Protein AF-X0TVG4-F1 (afdb_monomer)

Mean predicted aligned error: 4.08 Å

Structure (mmCIF, N/CA/C/O backbone):
data_AF-X0TVG4-F1
#
_entry.id   AF-X0TVG4-F1
#
loop_
_atom_site.group_PDB
_atom_site.id
_atom_site.type_symbol
_atom_site.label_atom_id
_atom_site.label_alt_id
_atom_site.label_comp_id
_atom_site.label_asym_id
_atom_site.label_entity_id
_atom_site.label_seq_id
_atom_site.pdbx_PDB_ins_code
_atom_site.Cartn_x
_atom_site.Cartn_y
_atom_site.Cartn_z
_atom_site.occupancy
_atom_site.B_iso_or_equiv
_atom_site.auth_seq_id
_atom_site.auth_comp_id
_atom_site.auth_asym_id
_atom_site.auth_atom_id
_atom_site.pdbx_PDB_model_num
ATOM 1 N N . MET A 1 1 ? -7.338 -7.970 9.264 1.00 89.38 1 MET A N 1
ATOM 2 C CA . MET A 1 1 ? -6.330 -6.981 9.700 1.00 89.38 1 MET A CA 1
ATOM 3 C C . MET A 1 1 ? -5.579 -6.376 8.530 1.00 89.38 1 MET A C 1
ATOM 5 O O . MET A 1 1 ? -5.564 -5.153 8.455 1.00 89.38 1 MET A O 1
ATOM 9 N N . LYS A 1 2 ? -5.105 -7.180 7.564 1.00 89.62 2 LYS A N 1
ATOM 10 C CA . LYS A 1 2 ? -4.645 -6.688 6.252 1.00 89.62 2 LYS A CA 1
ATOM 11 C C . LYS A 1 2 ? -5.500 -5.558 5.654 1.00 89.62 2 LYS A C 1
ATOM 13 O O . LYS A 1 2 ? -4.972 -4.499 5.352 1.00 89.62 2 LYS A O 1
ATOM 18 N N . GLU A 1 3 ? -6.824 -5.722 5.584 1.00 93.75 3 GLU A N 1
ATOM 19 C CA . GLU A 1 3 ? -7.719 -4.695 5.012 1.00 93.75 3 GLU A CA 1
ATOM 20 C C . GLU A 1 3 ? -7.696 -3.343 5.752 1.00 93.75 3 GLU A C 1
ATOM 22 O O . GLU A 1 3 ? -7.879 -2.295 5.128 1.00 93.75 3 GLU A O 1
ATOM 27 N N . HIS A 1 4 ? -7.475 -3.345 7.072 1.00 95.56 4 HIS A N 1
ATOM 28 C CA . HIS A 1 4 ? -7.352 -2.115 7.862 1.00 95.56 4 HIS A CA 1
ATOM 29 C C . HIS A 1 4 ? -6.037 -1.404 7.548 1.00 95.56 4 HIS A C 1
ATOM 31 O O . HIS A 1 4 ? -6.035 -0.201 7.296 1.00 95.56 4 HIS A O 1
ATOM 37 N N . PHE A 1 5 ? -4.939 -2.159 7.472 1.00 95.81 5 PHE A N 1
ATOM 38 C CA . PHE A 1 5 ? -3.649 -1.637 7.030 1.00 95.81 5 PHE A CA 1
ATOM 39 C C . PHE A 1 5 ? -3.726 -1.058 5.611 1.00 95.81 5 PHE A C 1
ATOM 41 O O . PHE A 1 5 ? -3.355 0.093 5.399 1.00 95.81 5 PHE A O 1
ATOM 48 N N . GLU A 1 6 ? -4.290 -1.799 4.656 1.00 95.44 6 GLU A N 1
ATOM 49 C CA . GLU A 1 6 ? -4.488 -1.334 3.277 1.00 95.44 6 GLU A CA 1
ATOM 50 C C . GLU A 1 6 ? -5.289 -0.025 3.219 1.00 95.44 6 GLU A C 1
ATOM 52 O O . GLU A 1 6 ? -4.959 0.874 2.448 1.00 95.44 6 GLU A O 1
ATOM 57 N N . SER A 1 7 ? -6.321 0.108 4.058 1.00 94.94 7 SER A N 1
ATOM 58 C CA . SER A 1 7 ? -7.154 1.316 4.135 1.00 94.94 7 SER A CA 1
ATOM 59 C C . SER A 1 7 ? -6.388 2.521 4.692 1.00 94.94 7 SER A C 1
ATOM 61 O O . SER A 1 7 ? -6.554 3.638 4.193 1.00 94.94 7 SER A O 1
ATOM 63 N N . ILE A 1 8 ? -5.520 2.306 5.685 1.00 94.19 8 ILE A N 1
ATOM 64 C CA . ILE A 1 8 ? -4.630 3.344 6.225 1.00 94.19 8 ILE A CA 1
ATOM 65 C C . ILE A 1 8 ? -3.653 3.804 5.142 1.00 94.19 8 ILE A C 1
ATOM 67 O O . ILE A 1 8 ? -3.585 5.000 4.853 1.00 94.19 8 ILE A O 1
ATOM 71 N N . ILE A 1 9 ? -2.959 2.867 4.482 1.00 94.88 9 ILE A N 1
ATOM 72 C CA . ILE A 1 9 ? -2.023 3.193 3.397 1.00 94.88 9 ILE A CA 1
ATOM 73 C C . ILE A 1 9 ? -2.748 3.928 2.270 1.00 94.88 9 ILE A C 1
ATOM 75 O O . ILE A 1 9 ? -2.282 4.977 1.834 1.00 94.88 9 ILE A O 1
ATOM 79 N N . TYR A 1 10 ? -3.917 3.446 1.839 1.00 94.12 10 TYR A N 1
ATOM 80 C CA . TYR A 1 10 ? -4.712 4.122 0.817 1.00 94.12 10 TYR A CA 1
ATOM 81 C C . TYR A 1 10 ? -5.049 5.562 1.214 1.00 94.12 10 TYR A C 1
ATOM 83 O O . TYR A 1 10 ? -4.870 6.465 0.404 1.00 94.12 10 TYR A O 1
ATOM 91 N N . THR A 1 11 ? -5.477 5.801 2.455 1.00 92.00 11 THR A N 1
ATOM 92 C CA . THR A 1 11 ? -5.822 7.154 2.921 1.00 92.00 11 THR A CA 1
ATOM 93 C C . THR A 1 11 ? -4.631 8.109 2.828 1.00 92.00 11 THR A C 1
ATOM 95 O O . THR A 1 11 ? -4.804 9.262 2.439 1.00 92.00 11 THR A O 1
ATOM 98 N N . LEU A 1 12 ? -3.417 7.622 3.101 1.00 91.38 12 LEU A N 1
ATOM 99 C CA . LEU A 1 12 ? -2.187 8.406 2.985 1.00 91.38 12 LEU A CA 1
ATOM 100 C C . LEU A 1 12 ? -1.849 8.784 1.540 1.00 91.38 12 LEU A C 1
ATOM 102 O O . LEU A 1 12 ? -1.386 9.899 1.298 1.00 91.38 12 LEU A O 1
ATOM 106 N N . ILE A 1 13 ? -2.072 7.867 0.597 1.00 92.81 13 ILE A N 1
ATOM 107 C CA . ILE A 1 13 ? -1.527 7.969 -0.766 1.00 92.81 13 ILE A CA 1
ATOM 108 C C . ILE A 1 13 ? -2.580 8.220 -1.851 1.00 92.81 13 ILE A C 1
ATOM 110 O O . ILE A 1 13 ? -2.259 8.246 -3.044 1.00 92.81 13 ILE A O 1
ATOM 114 N N . GLN A 1 14 ? -3.849 8.330 -1.451 1.00 89.44 14 GLN A N 1
ATOM 115 C CA . GLN A 1 14 ? -4.978 8.450 -2.366 1.00 89.44 14 GLN A CA 1
ATOM 116 C C . GLN A 1 14 ? -4.829 9.661 -3.297 1.00 89.44 14 GLN A C 1
ATOM 118 O O . GLN A 1 14 ? -4.249 10.683 -2.901 1.00 89.44 14 GLN A O 1
ATOM 123 N N . PRO A 1 15 ? -5.416 9.589 -4.507 1.00 85.44 15 PRO A N 1
ATOM 124 C CA . PRO A 1 15 ? -5.383 10.692 -5.452 1.00 85.44 15 PRO A CA 1
ATOM 125 C C . PRO A 1 15 ? -5.906 11.992 -4.842 1.00 85.44 15 PRO A C 1
ATOM 127 O O . PRO A 1 15 ? -6.965 12.001 -4.199 1.00 85.44 15 PRO A O 1
ATOM 130 N N . LYS A 1 16 ? -5.213 13.107 -5.091 1.00 77.44 16 LYS A N 1
ATOM 131 C CA . LYS A 1 16 ? -5.660 14.427 -4.643 1.00 77.44 16 LYS A CA 1
ATOM 132 C C . LYS A 1 16 ? -6.919 14.809 -5.414 1.00 77.44 16 LYS A C 1
ATOM 134 O O . LYS A 1 16 ? -6.876 15.227 -6.566 1.00 77.44 16 LYS A O 1
ATOM 139 N N . ARG A 1 17 ? -8.070 14.665 -4.761 1.00 68.94 17 ARG A N 1
ATOM 140 C CA . ARG A 1 17 ? -9.333 15.278 -5.192 1.00 68.94 17 ARG A CA 1
ATOM 141 C C . ARG A 1 17 ? -9.434 16.657 -4.550 1.00 68.94 17 ARG A C 1
ATOM 143 O O . ARG A 1 17 ? -8.958 16.826 -3.433 1.00 68.94 17 ARG A O 1
ATOM 150 N N . GLU A 1 18 ? -10.128 17.599 -5.184 1.00 58.22 18 GLU A N 1
ATOM 151 C CA . GLU A 1 18 ? -10.347 18.966 -4.660 1.00 58.22 18 GLU A CA 1
ATOM 152 C C . GLU A 1 18 ? -10.913 19.013 -3.220 1.00 58.22 18 GLU A C 1
ATOM 154 O O . GLU A 1 18 ? -10.832 20.041 -2.560 1.00 58.22 18 GLU A O 1
ATOM 159 N N . LYS A 1 19 ? -11.465 17.895 -2.714 1.00 59.66 19 LYS A N 1
ATOM 160 C CA . LYS A 1 19 ? -12.004 17.724 -1.351 1.00 59.66 19 LYS A CA 1
ATOM 161 C C . LYS A 1 19 ? -11.289 16.653 -0.503 1.00 59.66 19 LYS A C 1
ATOM 163 O O . LYS A 1 19 ? -11.852 16.194 0.488 1.00 59.66 19 LYS A O 1
ATOM 168 N N . SER A 1 20 ? -10.119 16.162 -0.914 1.00 58.78 20 SER A N 1
ATOM 169 C CA . SER A 1 20 ? -9.339 15.196 -0.123 1.00 58.78 20 SER A CA 1
ATOM 170 C C . SER A 1 20 ? -8.597 15.927 0.988 1.00 58.78 20 SER A C 1
ATOM 172 O O . SER A 1 20 ? -7.693 16.704 0.698 1.00 58.78 20 SER A O 1
ATOM 174 N N . ILE A 1 21 ? -8.976 15.676 2.240 1.00 66.88 21 ILE A N 1
ATOM 175 C CA . ILE A 1 21 ? -8.552 16.515 3.366 1.00 66.88 21 ILE A CA 1
ATOM 176 C C . ILE A 1 21 ? -7.190 16.093 3.936 1.00 66.88 21 ILE A C 1
ATOM 178 O O . ILE A 1 21 ? -6.398 16.942 4.327 1.00 66.88 21 ILE A O 1
ATOM 182 N N . PHE A 1 22 ? -6.862 14.800 3.872 1.00 72.44 22 PHE A N 1
ATOM 183 C CA . PHE A 1 22 ? -5.577 14.274 4.328 1.00 72.44 22 PHE A CA 1
ATOM 184 C C . PHE A 1 22 ? -5.063 13.253 3.310 1.00 72.44 22 PHE A C 1
ATOM 186 O O . PHE A 1 22 ? -5.536 12.123 3.238 1.00 72.44 22 PHE A O 1
ATOM 193 N N . SER A 1 23 ? -4.157 13.708 2.446 1.00 79.75 23 SER A N 1
ATOM 194 C CA . SER A 1 23 ? -3.339 12.886 1.550 1.00 79.75 23 SER A CA 1
ATOM 195 C C . SER A 1 23 ? -1.944 13.495 1.569 1.00 79.75 23 SER A C 1
ATOM 197 O O . SER A 1 23 ? -1.768 14.667 1.217 1.00 79.75 23 SER A O 1
ATOM 199 N N . ILE A 1 24 ? -0.968 12.720 2.041 1.00 81.94 24 ILE A N 1
ATOM 200 C CA . ILE A 1 24 ? 0.412 13.190 2.187 1.00 81.94 24 ILE A CA 1
ATOM 201 C C . ILE A 1 24 ? 1.079 13.340 0.816 1.00 81.94 24 ILE A C 1
ATOM 203 O O . ILE A 1 24 ? 1.848 14.276 0.599 1.00 81.94 24 ILE A O 1
ATOM 207 N N . PHE A 1 25 ? 0.733 12.477 -0.143 1.00 86.06 25 PHE A N 1
ATOM 208 C CA . PHE A 1 25 ? 1.138 12.604 -1.540 1.00 86.06 25 PHE A CA 1
ATOM 209 C C . PHE A 1 25 ? 0.186 11.819 -2.460 1.00 86.06 25 PHE A C 1
ATOM 211 O O . PHE A 1 25 ? -0.393 10.816 -2.059 1.00 86.06 25 PHE A O 1
ATOM 218 N N . ASP A 1 26 ? 0.040 12.256 -3.714 1.00 90.06 26 ASP A N 1
ATOM 219 C CA . ASP A 1 26 ? -0.767 11.551 -4.720 1.00 90.06 26 ASP A CA 1
ATOM 220 C C . ASP A 1 26 ? 0.089 10.516 -5.456 1.00 90.06 26 ASP A C 1
ATOM 222 O O . ASP A 1 26 ? 0.810 10.859 -6.394 1.00 90.06 26 ASP A O 1
ATOM 226 N N . ALA A 1 27 ? 0.011 9.243 -5.065 1.00 91.19 27 ALA A N 1
ATOM 227 C CA . ALA A 1 27 ? 0.818 8.206 -5.706 1.00 91.19 27 ALA A CA 1
ATOM 228 C C . ALA A 1 27 ? 0.468 7.985 -7.185 1.00 91.19 27 ALA A C 1
ATOM 230 O O . ALA A 1 27 ? 1.315 7.548 -7.960 1.00 91.19 27 ALA A O 1
ATOM 231 N N . THR A 1 28 ? -0.757 8.303 -7.608 1.00 91.56 28 THR A N 1
ATOM 232 C CA . THR A 1 28 ? -1.175 8.103 -9.002 1.00 91.56 28 THR A CA 1
ATOM 233 C C . THR A 1 28 ? -0.480 9.090 -9.929 1.00 91.56 28 THR A C 1
ATOM 235 O O . THR A 1 28 ? -0.052 8.698 -11.013 1.00 91.56 28 THR A O 1
ATOM 238 N N . GLN A 1 29 ? -0.339 10.346 -9.497 1.00 89.44 29 GLN A N 1
ATOM 239 C CA . GLN A 1 29 ? 0.413 11.362 -10.239 1.00 89.44 29 GLN A CA 1
ATOM 240 C C . GLN A 1 29 ? 1.911 11.051 -10.287 1.00 89.44 29 GLN A C 1
ATOM 242 O O . GLN A 1 29 ? 2.550 11.319 -11.298 1.00 89.44 29 GLN A O 1
ATOM 247 N N . GLN A 1 30 ? 2.461 10.469 -9.216 1.00 91.12 30 GLN A N 1
ATOM 248 C CA . GLN A 1 30 ? 3.885 10.121 -9.155 1.00 91.12 30 GLN A CA 1
ATOM 249 C C . GLN A 1 30 ? 4.244 8.853 -9.938 1.00 91.12 30 GLN A C 1
ATOM 251 O O . GLN A 1 30 ? 5.412 8.646 -10.263 1.00 91.12 30 GLN A O 1
ATOM 256 N N . LEU A 1 31 ? 3.258 8.018 -10.277 1.00 93.25 31 LEU A N 1
ATOM 257 C CA . LEU A 1 31 ? 3.426 6.899 -11.200 1.00 93.25 31 LEU A CA 1
ATOM 258 C C . LEU A 1 31 ? 3.434 7.409 -12.651 1.00 93.25 31 LEU A C 1
ATOM 260 O O . LEU A 1 31 ? 2.524 7.127 -13.437 1.00 93.25 31 LEU A O 1
ATOM 264 N N . ASP A 1 32 ? 4.453 8.188 -13.003 1.00 89.88 32 ASP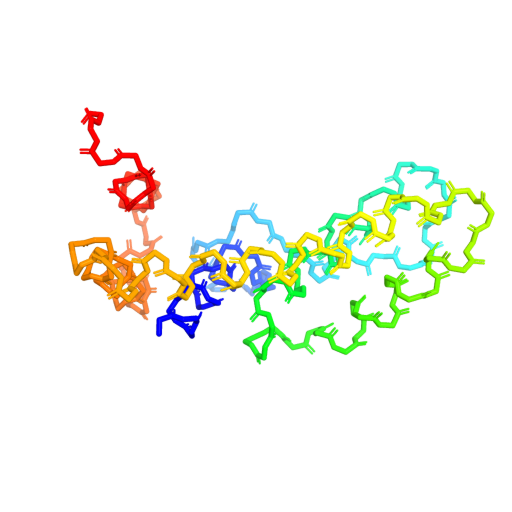 A N 1
ATOM 265 C CA . ASP A 1 32 ? 4.693 8.640 -14.371 1.00 89.88 32 ASP A CA 1
ATOM 266 C C . ASP A 1 32 ? 5.636 7.669 -15.088 1.00 89.88 32 ASP A C 1
ATOM 268 O O . ASP A 1 32 ? 6.844 7.651 -14.873 1.00 89.88 32 ASP A O 1
ATOM 272 N N . GLU A 1 33 ? 5.061 6.835 -15.953 1.00 88.31 33 GLU A N 1
ATOM 273 C CA . GLU A 1 33 ? 5.809 5.836 -16.719 1.00 88.31 33 GLU A CA 1
ATOM 274 C C . GLU A 1 33 ? 6.536 6.430 -17.932 1.00 88.31 33 GLU A C 1
ATOM 276 O O . GLU A 1 33 ? 7.362 5.744 -18.532 1.00 88.31 33 GLU A O 1
ATOM 281 N N . GLY A 1 34 ? 6.202 7.665 -18.324 1.00 83.06 34 GLY A N 1
ATOM 282 C CA . GLY A 1 34 ? 6.813 8.347 -19.464 1.00 83.06 34 GLY A CA 1
ATOM 283 C C . GLY A 1 34 ? 8.125 9.041 -19.112 1.00 83.06 34 GLY A C 1
ATOM 284 O O . GLY A 1 34 ? 8.907 9.368 -20.005 1.00 83.06 34 GLY A O 1
ATOM 285 N N . ARG A 1 35 ? 8.386 9.257 -17.821 1.00 82.19 35 ARG A N 1
ATOM 286 C CA . ARG A 1 35 ? 9.592 9.921 -17.343 1.00 82.19 35 ARG A CA 1
ATOM 287 C C . ARG A 1 35 ? 10.725 8.909 -17.159 1.00 82.19 35 ARG A C 1
ATOM 289 O O . ARG A 1 35 ? 10.696 8.081 -16.255 1.00 82.19 35 ARG A O 1
ATOM 296 N N . THR A 1 36 ? 11.727 8.983 -18.034 1.00 80.88 36 THR A N 1
ATOM 297 C CA . THR A 1 36 ? 12.789 7.967 -18.142 1.00 80.88 36 THR A CA 1
ATOM 298 C C . THR A 1 36 ? 14.120 8.368 -17.515 1.00 80.88 36 THR A C 1
ATOM 300 O O . THR A 1 36 ? 15.056 7.577 -17.553 1.00 80.88 36 THR A O 1
ATOM 303 N N . ASP A 1 37 ? 14.254 9.581 -16.971 1.00 92.19 37 ASP A N 1
ATOM 304 C CA . ASP A 1 37 ? 15.438 9.920 -16.179 1.00 92.19 37 ASP A CA 1
ATOM 305 C C . ASP A 1 37 ? 15.440 9.155 -14.850 1.00 92.19 37 ASP A C 1
ATOM 307 O O . ASP A 1 37 ? 14.383 8.830 -14.307 1.00 92.19 37 ASP A O 1
ATOM 311 N N . ASN A 1 38 ? 16.628 8.900 -14.298 1.00 91.94 38 ASN A N 1
ATOM 312 C CA . ASN A 1 38 ? 16.783 8.042 -13.121 1.00 91.94 38 ASN A CA 1
ATOM 313 C C . ASN A 1 38 ? 15.969 8.521 -11.912 1.00 91.94 38 ASN A C 1
ATOM 315 O O . ASN A 1 38 ? 15.442 7.702 -11.160 1.00 91.94 38 ASN A O 1
ATOM 319 N N . ALA A 1 39 ? 15.826 9.838 -11.735 1.00 93.06 39 ALA A N 1
ATOM 320 C CA . ALA A 1 39 ? 15.004 10.386 -10.662 1.00 93.06 39 ALA A CA 1
ATOM 321 C C . ALA A 1 39 ? 13.511 10.109 -10.901 1.00 93.06 39 ALA A C 1
ATOM 323 O O . ALA A 1 39 ? 12.813 9.701 -9.974 1.00 93.06 39 ALA A O 1
ATOM 324 N N . GLY A 1 40 ? 13.032 10.273 -12.138 1.00 93.44 40 GLY A N 1
ATOM 325 C CA . GLY A 1 40 ? 11.671 9.907 -12.533 1.00 93.44 40 GLY A CA 1
ATOM 326 C C . GLY A 1 40 ? 11.373 8.415 -12.370 1.00 93.44 40 GLY A C 1
ATOM 327 O O . GLY A 1 40 ? 10.354 8.054 -11.785 1.00 93.44 40 GLY A O 1
ATOM 328 N N . ALA A 1 41 ? 12.292 7.545 -12.793 1.00 92.75 41 ALA A N 1
ATOM 329 C CA . ALA A 1 41 ? 12.151 6.098 -12.641 1.00 92.75 41 ALA A CA 1
ATOM 330 C C . ALA A 1 41 ? 12.081 5.675 -11.163 1.00 92.75 41 ALA A C 1
ATOM 332 O O . ALA A 1 41 ? 11.186 4.920 -10.777 1.00 92.75 41 ALA A O 1
ATOM 333 N N . ALA A 1 42 ? 12.967 6.209 -10.314 1.00 94.56 42 ALA A N 1
ATOM 334 C CA . ALA A 1 42 ? 12.946 5.957 -8.871 1.00 94.56 42 ALA A CA 1
ATOM 335 C C . ALA A 1 42 ? 11.644 6.453 -8.213 1.00 94.56 42 ALA A C 1
ATOM 337 O O . ALA A 1 42 ? 11.049 5.766 -7.382 1.00 94.56 42 ALA A O 1
ATOM 338 N N . GLN A 1 43 ? 11.168 7.631 -8.614 1.00 95.19 43 GLN A N 1
ATOM 339 C CA . GLN A 1 43 ? 9.908 8.209 -8.149 1.00 95.19 43 GLN A CA 1
ATOM 340 C C . GLN A 1 43 ? 8.701 7.335 -8.523 1.00 95.19 43 GLN A C 1
ATOM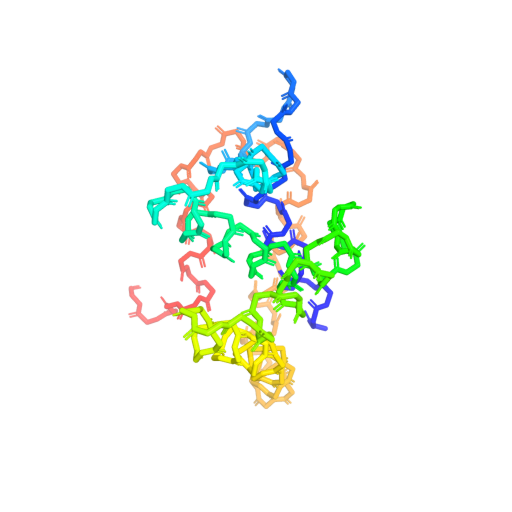 342 O O . GLN A 1 43 ? 7.876 7.030 -7.659 1.00 95.19 43 GLN A O 1
ATOM 347 N N . ALA A 1 44 ? 8.637 6.863 -9.770 1.00 95.94 44 ALA A N 1
ATOM 348 C CA . ALA A 1 44 ? 7.592 5.959 -10.237 1.00 95.94 44 ALA A CA 1
ATOM 349 C C . ALA A 1 44 ? 7.651 4.587 -9.540 1.00 95.94 44 ALA A C 1
ATOM 351 O O . ALA A 1 44 ? 6.606 4.026 -9.207 1.00 95.94 44 ALA A O 1
ATOM 352 N N . LEU A 1 45 ? 8.849 4.062 -9.252 1.00 96.44 45 LEU A N 1
ATOM 353 C CA . LEU A 1 45 ? 9.036 2.828 -8.477 1.00 96.44 45 LEU A CA 1
ATOM 354 C C . LEU A 1 45 ? 8.497 2.958 -7.048 1.00 96.44 45 LEU A C 1
ATOM 356 O O . LEU A 1 45 ? 7.738 2.095 -6.607 1.00 96.44 45 LEU A O 1
ATOM 360 N N . ASN A 1 46 ? 8.829 4.050 -6.352 1.00 96.12 46 ASN A N 1
ATOM 361 C CA . ASN A 1 46 ? 8.311 4.336 -5.010 1.00 96.12 46 ASN A CA 1
ATOM 362 C C . ASN A 1 46 ? 6.782 4.441 -5.009 1.00 96.12 46 ASN A C 1
ATOM 364 O O . ASN A 1 46 ? 6.108 3.852 -4.162 1.00 96.12 46 ASN A O 1
ATOM 368 N N . ALA A 1 47 ? 6.224 5.159 -5.987 1.00 96.44 47 ALA A N 1
ATOM 369 C CA . ALA A 1 47 ? 4.783 5.288 -6.145 1.00 96.44 47 ALA A CA 1
ATOM 370 C C . ALA A 1 47 ? 4.120 3.925 -6.389 1.00 96.44 47 ALA A C 1
ATOM 372 O O . ALA A 1 47 ? 3.135 3.591 -5.731 1.00 96.44 47 ALA A O 1
ATOM 373 N N . ALA A 1 48 ? 4.685 3.108 -7.284 1.00 97.38 48 ALA A N 1
ATOM 374 C CA . ALA A 1 48 ? 4.168 1.779 -7.582 1.00 97.38 48 ALA A CA 1
ATOM 375 C C . ALA A 1 48 ? 4.220 0.847 -6.362 1.00 97.38 48 ALA A C 1
ATOM 377 O O . ALA A 1 48 ? 3.265 0.109 -6.116 1.00 97.38 48 ALA A O 1
ATOM 378 N N . PHE A 1 49 ? 5.295 0.902 -5.573 1.00 97.62 49 PHE A N 1
ATOM 379 C CA . PHE A 1 49 ? 5.417 0.151 -4.325 1.00 97.62 49 PHE A CA 1
ATOM 380 C C . PHE A 1 49 ? 4.304 0.515 -3.335 1.00 97.62 49 PHE A C 1
ATOM 382 O O . PHE A 1 49 ? 3.570 -0.365 -2.886 1.00 97.62 49 PHE A O 1
ATOM 389 N N . LEU A 1 50 ? 4.115 1.808 -3.061 1.00 96.69 50 LEU A N 1
ATOM 390 C CA . LEU A 1 50 ? 3.108 2.289 -2.108 1.00 96.69 50 LEU A CA 1
ATOM 391 C C . LEU A 1 50 ? 1.679 1.986 -2.583 1.00 96.69 50 LEU A C 1
ATOM 393 O O . LEU A 1 50 ? 0.855 1.520 -1.796 1.00 96.69 50 LEU A O 1
ATOM 397 N N . ILE A 1 51 ? 1.402 2.156 -3.881 1.00 97.25 51 ILE A N 1
ATOM 398 C CA . ILE A 1 51 ? 0.124 1.751 -4.489 1.00 97.25 51 ILE A CA 1
ATOM 399 C C . ILE A 1 51 ? -0.125 0.258 -4.286 1.00 97.25 51 ILE A C 1
ATOM 401 O O . ILE A 1 51 ? -1.239 -0.139 -3.953 1.00 97.25 51 ILE A O 1
ATOM 405 N N . THR A 1 52 ? 0.897 -0.574 -4.486 1.00 97.44 52 THR A N 1
ATOM 406 C CA . THR A 1 52 ? 0.743 -2.026 -4.371 1.00 97.44 52 THR A CA 1
ATOM 407 C C . THR A 1 52 ? 0.587 -2.469 -2.913 1.00 97.44 52 THR A C 1
ATOM 409 O O . THR A 1 52 ? -0.143 -3.422 -2.654 1.00 97.44 52 THR A O 1
ATOM 412 N N . LEU A 1 53 ? 1.172 -1.748 -1.947 1.00 96.31 53 LEU A N 1
ATOM 413 C CA . LEU A 1 53 ? 0.934 -1.970 -0.514 1.00 96.31 53 LEU A CA 1
ATOM 414 C C . LEU A 1 53 ? -0.515 -1.691 -0.087 1.00 96.31 53 LEU A C 1
ATOM 416 O O . LEU A 1 53 ? -1.031 -2.400 0.775 1.00 96.31 53 LEU A O 1
ATOM 420 N N . ALA A 1 54 ? -1.173 -0.696 -0.693 1.00 95.81 54 ALA A N 1
ATOM 421 C CA . ALA A 1 54 ? -2.607 -0.442 -0.504 1.00 95.81 54 ALA A CA 1
ATOM 422 C C . ALA A 1 54 ? -3.506 -1.503 -1.175 1.00 95.81 54 ALA A C 1
ATOM 424 O O . ALA A 1 54 ? -4.719 -1.509 -0.961 1.00 95.81 54 ALA A O 1
ATOM 425 N N . ASP A 1 55 ? -2.913 -2.380 -1.991 1.00 94.69 55 ASP A N 1
ATOM 426 C CA . ASP A 1 55 ? -3.544 -3.491 -2.701 1.00 94.69 55 ASP A CA 1
ATOM 427 C C . ASP A 1 55 ? -4.891 -3.092 -3.336 1.00 94.69 55 ASP A C 1
ATOM 429 O O . ASP A 1 55 ? -4.987 -2.077 -4.034 1.00 94.69 55 ASP A O 1
ATOM 433 N N . SER A 1 56 ? -5.948 -3.870 -3.088 1.00 93.69 56 SER A N 1
ATOM 434 C CA . SER A 1 56 ? -7.274 -3.703 -3.694 1.00 93.69 56 SER A CA 1
ATOM 435 C C . SER A 1 56 ? -7.946 -2.351 -3.418 1.00 93.69 56 SER A C 1
ATOM 437 O O . SER A 1 56 ? -8.896 -1.990 -4.115 1.00 93.69 56 SER A O 1
ATOM 439 N N . LYS A 1 57 ? -7.467 -1.579 -2.431 1.00 93.94 57 LYS A N 1
ATOM 440 C CA . LYS A 1 57 ? -8.027 -0.261 -2.100 1.00 93.94 57 LYS A CA 1
ATOM 441 C C . LYS A 1 57 ? -7.629 0.812 -3.108 1.00 93.94 57 LYS A C 1
ATOM 443 O O . LYS A 1 57 ? -8.360 1.791 -3.259 1.00 93.94 57 LYS A O 1
ATOM 448 N N . HIS A 1 58 ? -6.501 0.653 -3.806 1.00 94.50 58 HIS A N 1
ATOM 449 C CA . HIS A 1 58 ? -5.999 1.685 -4.704 1.00 94.50 58 HIS A CA 1
ATOM 450 C C . HIS A 1 58 ? -6.386 1.420 -6.175 1.00 94.50 58 HIS A C 1
ATOM 452 O O . HIS A 1 58 ? -6.018 0.389 -6.739 1.00 94.50 58 HIS A O 1
ATOM 458 N N . PRO A 1 59 ? -7.047 2.366 -6.874 1.00 94.12 59 PRO A N 1
ATOM 459 C CA . PRO A 1 59 ? -7.553 2.140 -8.235 1.00 94.12 59 PRO A CA 1
ATOM 460 C C . PRO A 1 59 ? -6.450 1.893 -9.277 1.00 94.12 59 PRO A C 1
ATOM 462 O O . PRO A 1 59 ? -6.689 1.267 -10.305 1.00 94.12 59 PRO A O 1
ATOM 465 N N . ALA A 1 60 ? -5.230 2.373 -9.020 1.00 96.00 60 ALA A N 1
ATOM 466 C CA . ALA A 1 60 ? -4.078 2.169 -9.900 1.00 96.00 60 ALA A CA 1
ATOM 467 C C . ALA A 1 60 ? -3.291 0.867 -9.634 1.00 96.00 60 ALA A C 1
ATOM 469 O O . ALA A 1 60 ? -2.214 0.705 -10.206 1.00 96.00 60 ALA A O 1
ATOM 470 N N . LEU A 1 61 ? -3.791 -0.052 -8.795 1.00 96.50 61 LEU A N 1
ATOM 471 C CA . LEU A 1 61 ? -3.094 -1.287 -8.403 1.00 96.50 61 LEU A CA 1
ATOM 472 C C . LEU A 1 61 ? -2.519 -2.063 -9.592 1.00 96.50 61 LEU A C 1
ATOM 474 O O . LEU A 1 61 ? -1.321 -2.327 -9.655 1.00 96.50 61 LEU A O 1
ATOM 478 N N . GLU A 1 62 ? -3.367 -2.399 -10.563 1.00 97.00 62 GLU A N 1
ATOM 479 C CA . GLU A 1 62 ? -2.960 -3.217 -11.709 1.00 97.00 62 GLU A CA 1
ATOM 480 C C . GLU A 1 62 ? -1.913 -2.516 -12.577 1.00 97.00 62 GLU A C 1
ATOM 482 O O . GLU A 1 62 ? -1.033 -3.152 -13.157 1.00 97.00 62 GLU A O 1
ATOM 487 N N . ARG A 1 63 ? -1.974 -1.184 -12.644 1.00 96.81 63 ARG A N 1
ATOM 488 C CA . ARG A 1 63 ? -0.970 -0.378 -13.339 1.00 96.81 63 ARG A CA 1
ATOM 489 C C . ARG A 1 63 ? 0.370 -0.426 -12.601 1.00 96.81 63 ARG A C 1
ATOM 491 O O . ARG A 1 63 ? 1.388 -0.690 -13.232 1.00 96.81 63 ARG A O 1
ATOM 498 N N . ALA A 1 64 ? 0.361 -0.244 -11.282 1.00 97.56 64 ALA A N 1
ATOM 499 C CA . ALA A 1 64 ? 1.556 -0.313 -10.445 1.00 97.56 64 ALA A CA 1
ATOM 500 C C . ALA A 1 64 ? 2.219 -1.702 -10.472 1.00 97.56 64 ALA A C 1
ATOM 502 O O . ALA A 1 64 ? 3.430 -1.795 -10.664 1.00 97.56 64 ALA A O 1
ATOM 503 N N . LYS A 1 65 ? 1.433 -2.784 -10.382 1.00 97.25 65 LYS A N 1
ATOM 504 C CA . LYS A 1 65 ? 1.936 -4.165 -10.491 1.00 97.25 65 LYS A CA 1
ATOM 505 C C . LYS A 1 65 ? 2.620 -4.417 -11.834 1.00 97.25 65 LYS A C 1
ATOM 507 O O . LYS A 1 65 ? 3.731 -4.943 -11.866 1.00 97.25 65 LYS A O 1
ATOM 512 N N . ARG A 1 66 ? 1.996 -4.002 -12.945 1.00 97.06 66 ARG A N 1
ATOM 513 C CA . ARG A 1 66 ? 2.604 -4.112 -14.283 1.00 97.06 66 ARG A CA 1
ATOM 514 C C . ARG A 1 66 ? 3.886 -3.295 -14.404 1.00 97.06 66 ARG A C 1
ATOM 516 O O . ARG A 1 66 ? 4.842 -3.772 -15.009 1.00 97.06 66 ARG A O 1
ATOM 523 N N . PHE A 1 67 ? 3.915 -2.095 -13.828 1.00 97.00 67 PHE A N 1
ATOM 524 C CA . PHE A 1 67 ? 5.111 -1.261 -13.812 1.00 97.00 67 PHE A CA 1
ATOM 525 C C . PHE A 1 67 ? 6.266 -1.946 -13.074 1.00 97.00 67 PHE A C 1
ATOM 527 O O . PHE A 1 67 ? 7.332 -2.120 -13.655 1.00 97.00 67 PHE A O 1
ATOM 534 N N . LEU A 1 68 ? 6.044 -2.412 -11.839 1.00 97.38 68 LEU A N 1
ATOM 535 C CA . LEU A 1 68 ? 7.064 -3.128 -11.061 1.00 97.38 68 LEU A CA 1
ATOM 536 C C . LEU A 1 68 ? 7.552 -4.389 -11.781 1.00 97.38 68 LEU A C 1
ATOM 538 O O . LEU A 1 68 ? 8.753 -4.636 -11.824 1.00 97.38 68 LEU A O 1
ATOM 542 N N . ALA A 1 69 ? 6.645 -5.153 -12.397 1.00 96.81 69 ALA A N 1
ATOM 543 C CA . ALA A 1 69 ? 7.015 -6.325 -13.186 1.00 96.81 69 ALA A CA 1
ATOM 544 C C . ALA A 1 69 ? 7.915 -5.957 -14.378 1.00 96.81 69 ALA A C 1
ATOM 546 O O . ALA A 1 69 ? 8.934 -6.603 -14.588 1.00 96.81 69 ALA A O 1
ATOM 547 N N . ARG A 1 70 ? 7.599 -4.881 -15.109 1.00 96.00 70 ARG A N 1
ATOM 548 C CA . ARG A 1 70 ? 8.442 -4.390 -16.209 1.00 96.00 70 ARG A CA 1
ATOM 549 C C . ARG A 1 70 ? 9.813 -3.919 -15.720 1.00 96.00 70 ARG A C 1
ATOM 551 O O . ARG A 1 70 ? 10.816 -4.203 -16.363 1.00 96.00 70 ARG A O 1
ATOM 558 N N . MET A 1 71 ? 9.863 -3.204 -14.597 1.00 96.25 71 MET A N 1
ATOM 559 C CA . MET A 1 71 ? 11.121 -2.696 -14.039 1.00 96.25 71 MET A CA 1
ATOM 560 C C . MET A 1 71 ? 12.009 -3.821 -13.502 1.00 96.25 71 MET A C 1
ATOM 562 O O . MET A 1 71 ? 13.230 -3.732 -13.614 1.00 96.25 71 MET A O 1
ATOM 566 N N . ARG A 1 72 ? 11.410 -4.905 -12.997 1.00 96.69 72 ARG A N 1
ATOM 567 C CA . ARG A 1 72 ? 12.126 -6.127 -12.610 1.00 96.69 72 ARG A CA 1
ATOM 568 C C . ARG A 1 72 ? 12.887 -6.749 -13.781 1.00 96.69 72 ARG A C 1
ATOM 570 O O . ARG A 1 72 ? 13.974 -7.274 -13.588 1.00 96.69 72 ARG A O 1
ATOM 577 N N . ASP A 1 73 ? 12.331 -6.660 -14.983 1.00 95.56 73 ASP A N 1
ATOM 578 C CA . ASP A 1 73 ? 12.935 -7.227 -16.188 1.00 95.56 73 ASP A CA 1
ATOM 579 C C . ASP A 1 73 ? 13.911 -6.236 -16.875 1.00 95.56 73 ASP A C 1
ATOM 581 O O . ASP A 1 73 ? 14.468 -6.533 -17.932 1.00 95.56 73 ASP A O 1
ATOM 585 N N . SER A 1 74 ? 14.134 -5.049 -16.291 1.00 93.69 74 SER A N 1
ATOM 586 C CA . SER A 1 74 ? 15.062 -4.034 -16.810 1.00 93.69 74 SER A CA 1
ATOM 587 C C . SER A 1 74 ? 16.493 -4.248 -16.311 1.00 93.69 74 SER A C 1
ATOM 589 O O . SER A 1 74 ? 16.704 -4.644 -15.171 1.00 93.69 74 SER A O 1
ATOM 591 N N . SER A 1 75 ? 17.500 -3.909 -17.119 1.00 92.50 75 SER A N 1
ATOM 592 C CA . SER A 1 75 ? 18.907 -4.071 -16.720 1.00 92.50 75 SER A CA 1
ATOM 593 C C . SER A 1 75 ? 19.351 -3.143 -15.586 1.00 92.50 75 SER A C 1
ATOM 595 O O . SER A 1 75 ? 20.321 -3.447 -14.904 1.00 92.50 75 SER A O 1
ATOM 597 N N . GLU A 1 76 ? 18.689 -1.997 -15.412 1.00 94.56 76 GLU A N 1
ATOM 598 C CA . GLU A 1 76 ? 19.090 -0.967 -14.444 1.00 94.56 76 GLU A CA 1
ATOM 599 C C . GLU A 1 76 ? 18.318 -1.067 -13.120 1.00 94.56 76 GLU A C 1
ATOM 601 O O . GLU A 1 76 ? 18.888 -0.837 -12.058 1.00 94.56 76 GLU A O 1
ATOM 606 N N . TRP A 1 77 ? 17.033 -1.438 -13.161 1.00 96.25 77 TRP A N 1
ATOM 607 C CA . TRP A 1 77 ? 16.138 -1.377 -11.997 1.00 96.25 77 TRP A CA 1
ATOM 608 C C . TRP A 1 77 ? 15.692 -2.747 -11.477 1.00 96.25 77 TRP A C 1
ATOM 610 O O . TRP A 1 77 ? 14.904 -2.798 -10.528 1.00 96.25 77 TRP A O 1
ATOM 620 N N . ALA A 1 78 ? 16.195 -3.842 -12.062 1.00 97.19 78 ALA A N 1
ATOM 621 C CA . ALA A 1 78 ? 15.836 -5.213 -11.697 1.00 97.19 78 ALA A CA 1
ATOM 622 C C . ALA A 1 78 ? 15.889 -5.465 -10.187 1.00 97.19 78 ALA A C 1
ATOM 624 O O . ALA A 1 78 ? 14.911 -5.937 -9.598 1.00 97.19 78 ALA A O 1
ATOM 625 N N . ASP A 1 79 ? 17.010 -5.116 -9.556 1.00 97.81 79 ASP A N 1
ATOM 626 C CA . ASP A 1 79 ? 17.249 -5.404 -8.141 1.00 97.81 79 ASP A CA 1
ATOM 627 C C . ASP A 1 79 ? 16.280 -4.636 -7.237 1.00 97.81 79 ASP A C 1
ATO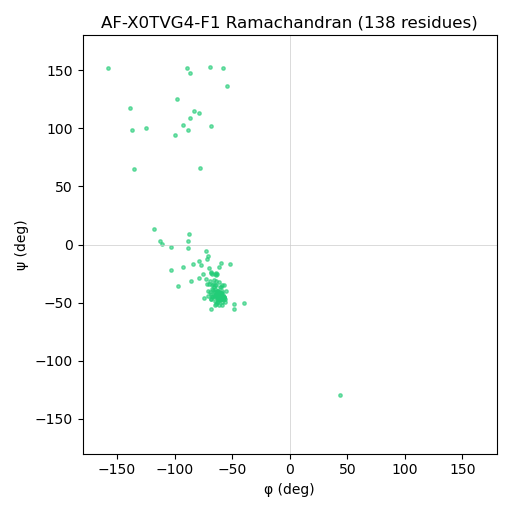M 629 O O . ASP A 1 79 ? 15.672 -5.213 -6.334 1.00 97.81 79 ASP A O 1
ATOM 633 N N . ILE A 1 80 ? 16.063 -3.347 -7.519 1.00 97.31 80 ILE A N 1
ATOM 634 C CA . ILE A 1 80 ? 15.170 -2.483 -6.732 1.00 97.31 80 ILE A CA 1
ATOM 635 C C . ILE A 1 80 ? 13.714 -2.928 -6.891 1.00 97.31 80 ILE A C 1
ATOM 637 O O . ILE A 1 80 ? 12.990 -3.065 -5.905 1.00 97.31 80 ILE A O 1
ATOM 641 N N . ALA A 1 81 ? 13.276 -3.205 -8.120 1.00 97.38 81 ALA A N 1
ATOM 642 C CA . ALA A 1 81 ? 11.921 -3.681 -8.373 1.00 97.38 81 ALA A CA 1
ATOM 643 C C . ALA A 1 81 ? 11.671 -5.061 -7.740 1.00 97.38 81 ALA A C 1
ATOM 645 O O . ALA A 1 81 ? 10.603 -5.292 -7.170 1.00 97.38 81 ALA A O 1
ATOM 646 N N . THR A 1 82 ? 12.663 -5.959 -7.772 1.00 97.56 82 THR A N 1
ATOM 647 C CA . THR A 1 82 ? 12.606 -7.257 -7.078 1.00 97.56 82 THR A CA 1
ATOM 648 C C . THR A 1 82 ? 12.492 -7.069 -5.570 1.00 97.56 82 THR A C 1
ATOM 650 O O . THR A 1 82 ? 11.637 -7.689 -4.934 1.00 97.56 82 THR A O 1
ATOM 653 N N . PHE A 1 83 ? 13.311 -6.184 -4.998 1.00 97.81 83 PHE A N 1
ATOM 654 C CA . PHE A 1 83 ? 13.260 -5.844 -3.581 1.00 97.81 83 PHE A CA 1
ATOM 655 C C . PHE A 1 83 ? 11.872 -5.329 -3.175 1.00 97.81 83 PHE A C 1
ATOM 657 O O . PHE A 1 83 ? 11.311 -5.816 -2.197 1.00 97.81 83 PHE A O 1
ATOM 664 N N . TYR A 1 84 ? 11.265 -4.429 -3.954 1.00 98.00 84 TYR A N 1
ATOM 665 C CA . TYR A 1 84 ? 9.913 -3.921 -3.686 1.00 98.00 84 TYR A CA 1
ATOM 666 C C . TYR A 1 84 ? 8.833 -4.994 -3.791 1.00 98.00 84 TYR A C 1
ATOM 668 O O . TYR A 1 84 ? 7.995 -5.087 -2.896 1.00 98.00 84 TYR A O 1
ATOM 676 N N . LEU A 1 85 ? 8.862 -5.835 -4.827 1.00 96.44 85 LEU A N 1
ATOM 677 C CA . LEU A 1 85 ? 7.902 -6.934 -4.980 1.00 96.44 85 LEU A CA 1
ATOM 678 C C . LEU A 1 85 ? 7.967 -7.920 -3.806 1.00 96.44 85 LEU A C 1
ATOM 680 O O . LEU A 1 85 ? 6.928 -8.325 -3.283 1.00 96.44 85 LEU A O 1
ATOM 684 N N . ASN A 1 86 ? 9.174 -8.265 -3.355 1.00 96.88 86 ASN A N 1
ATOM 685 C CA . ASN A 1 86 ? 9.361 -9.110 -2.177 1.00 96.88 86 ASN A CA 1
ATOM 686 C C . ASN A 1 86 ? 8.905 -8.394 -0.899 1.00 96.88 86 ASN A C 1
ATOM 688 O O . ASN A 1 86 ? 8.193 -8.978 -0.084 1.00 96.88 86 ASN A O 1
ATOM 692 N N . GLY A 1 87 ? 9.268 -7.118 -0.752 1.00 96.81 87 GLY A N 1
ATOM 693 C CA . GLY A 1 87 ? 8.913 -6.286 0.393 1.00 96.81 87 GLY A CA 1
ATOM 694 C C . GLY A 1 87 ? 7.404 -6.147 0.589 1.00 96.81 87 GLY A C 1
ATOM 695 O O . GLY A 1 87 ? 6.941 -6.253 1.717 1.00 96.81 87 GLY A O 1
ATOM 696 N N . ILE A 1 88 ? 6.624 -5.996 -0.487 1.00 96.00 88 ILE A N 1
ATOM 697 C CA . ILE A 1 88 ? 5.153 -5.935 -0.415 1.00 96.00 88 ILE A CA 1
ATOM 698 C C . ILE A 1 88 ? 4.589 -7.185 0.270 1.00 96.00 88 ILE A C 1
ATOM 700 O O . ILE A 1 88 ? 3.810 -7.075 1.217 1.00 96.00 88 ILE A O 1
ATOM 704 N N . ASN A 1 89 ? 5.020 -8.370 -0.173 1.00 93.62 89 ASN A N 1
ATOM 705 C CA . ASN A 1 89 ? 4.552 -9.635 0.393 1.00 93.62 89 ASN A CA 1
ATOM 706 C C . ASN A 1 89 ? 4.960 -9.779 1.863 1.00 93.62 89 ASN A C 1
ATOM 708 O O . ASN A 1 89 ? 4.142 -10.186 2.685 1.00 93.62 89 ASN A O 1
ATOM 712 N N . LEU A 1 90 ? 6.206 -9.425 2.193 1.00 97.00 90 LEU A N 1
ATOM 713 C CA . LEU A 1 90 ? 6.720 -9.497 3.560 1.00 97.00 90 LEU A CA 1
ATOM 714 C C . LEU A 1 90 ? 5.976 -8.545 4.501 1.00 97.00 90 LEU A C 1
ATOM 716 O O . LEU A 1 90 ? 5.602 -8.958 5.590 1.00 97.00 90 LEU A O 1
ATOM 720 N N . VAL A 1 91 ? 5.698 -7.309 4.078 1.00 96.19 91 VAL A N 1
ATOM 721 C CA . VAL A 1 91 ? 4.942 -6.340 4.888 1.00 96.19 91 VAL A CA 1
ATOM 722 C C . VAL A 1 91 ? 3.534 -6.855 5.177 1.00 96.19 91 VAL A C 1
ATOM 724 O O . VAL A 1 91 ? 3.101 -6.832 6.326 1.00 96.19 91 VAL A O 1
ATOM 727 N N . HIS A 1 92 ? 2.811 -7.358 4.170 1.00 95.00 92 HIS A N 1
ATOM 728 C CA . HIS A 1 92 ? 1.471 -7.914 4.402 1.00 95.00 92 HIS A CA 1
ATOM 729 C C . HIS A 1 92 ? 1.503 -9.137 5.324 1.00 95.00 92 HIS A C 1
ATOM 731 O O . HIS A 1 92 ? 0.664 -9.240 6.219 1.00 95.00 92 HIS A O 1
ATOM 737 N N . GLN A 1 93 ? 2.476 -10.034 5.142 1.00 95.62 93 GLN A N 1
ATOM 738 C CA . GLN A 1 93 ? 2.662 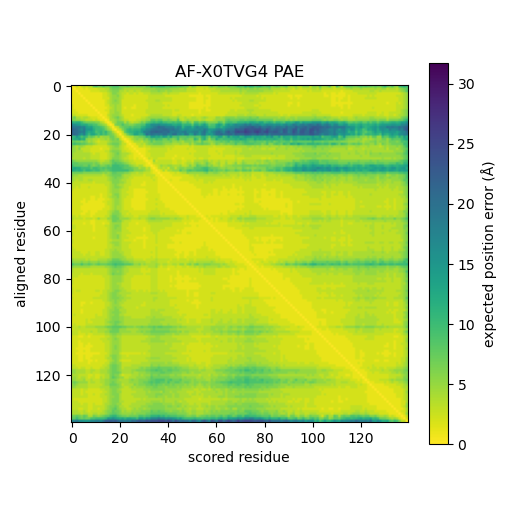-11.194 6.016 1.00 95.62 93 GLN A CA 1
ATOM 739 C C . GLN A 1 93 ? 2.982 -10.786 7.453 1.00 95.62 93 GLN A C 1
ATOM 741 O O . GLN A 1 93 ? 2.417 -11.369 8.375 1.00 95.62 93 GLN A O 1
ATOM 746 N N . GLU A 1 94 ? 3.841 -9.786 7.644 1.00 95.56 94 GLU A N 1
ATOM 747 C CA . GLU A 1 94 ? 4.214 -9.280 8.962 1.00 95.56 94 GLU A CA 1
ATOM 748 C C . GLU A 1 94 ? 2.998 -8.696 9.676 1.00 95.56 94 GLU A C 1
ATOM 750 O O . GLU A 1 94 ? 2.696 -9.111 10.791 1.00 95.56 94 GLU A O 1
ATOM 755 N N . ILE A 1 95 ? 2.233 -7.824 9.006 1.00 95.31 95 ILE A N 1
ATOM 756 C CA . ILE A 1 95 ? 1.004 -7.236 9.556 1.00 95.31 95 ILE A CA 1
ATOM 757 C C . ILE A 1 95 ? 0.001 -8.320 9.961 1.00 95.31 95 ILE A C 1
ATOM 759 O O . ILE A 1 95 ? -0.570 -8.254 11.052 1.00 95.31 95 ILE A O 1
ATOM 763 N N . ASP A 1 96 ? -0.221 -9.330 9.120 1.00 94.62 96 ASP A N 1
ATOM 764 C CA . ASP A 1 96 ? -1.132 -10.425 9.457 1.00 94.62 96 ASP A CA 1
ATOM 765 C C . ASP A 1 96 ? -0.579 -11.330 10.565 1.00 94.62 96 ASP A C 1
ATOM 767 O O . ASP A 1 96 ? -1.353 -11.845 11.373 1.00 94.62 96 ASP A O 1
ATOM 771 N N . SER A 1 97 ? 0.737 -11.538 10.615 1.00 95.75 97 SER A N 1
ATOM 772 C CA . SER A 1 97 ? 1.400 -12.343 11.640 1.00 95.75 97 SER A CA 1
ATOM 773 C C . SER A 1 97 ? 1.316 -11.665 13.003 1.00 95.75 97 SER A C 1
ATOM 775 O O . SER A 1 97 ? 0.769 -12.254 13.936 1.00 95.75 97 SER A O 1
ATOM 777 N N . ILE A 1 98 ? 1.774 -10.417 13.124 1.00 94.31 98 ILE A N 1
ATOM 778 C CA . ILE A 1 98 ? 1.748 -9.684 14.392 1.00 94.31 98 ILE A CA 1
ATOM 779 C C . ILE A 1 98 ? 0.312 -9.512 14.889 1.00 94.31 98 ILE A C 1
ATOM 781 O O . ILE A 1 98 ? 0.036 -9.777 16.052 1.00 94.31 98 ILE A O 1
ATOM 785 N N . SER A 1 99 ? -0.643 -9.221 13.999 1.00 94.62 99 SER A N 1
ATOM 786 C CA . SER A 1 99 ? -2.049 -9.062 14.386 1.00 94.62 99 SER A CA 1
ATOM 787 C C . SER A 1 99 ? -2.686 -10.337 14.953 1.00 94.62 99 SER A C 1
ATOM 789 O O . SER A 1 99 ? -3.667 -10.256 15.686 1.00 94.62 99 SER A O 1
ATOM 791 N N . LYS A 1 100 ? -2.173 -11.525 14.602 1.00 94.81 100 LYS A N 1
ATOM 792 C CA . LYS A 1 100 ? -2.648 -12.805 15.160 1.00 94.81 100 LYS A CA 1
ATOM 793 C C . LYS A 1 100 ? -2.089 -13.087 16.552 1.00 94.81 100 LYS A C 1
ATOM 795 O O . LYS A 1 100 ? -2.729 -13.807 17.312 1.00 94.81 100 LYS A O 1
ATOM 800 N N . HIS A 1 101 ? -0.900 -12.572 16.856 1.00 94.94 101 HIS A N 1
ATOM 801 C CA . HIS A 1 101 ? -0.176 -12.873 18.093 1.00 94.94 101 HIS A CA 1
ATOM 802 C C . HIS A 1 101 ? -0.253 -11.740 19.125 1.00 94.94 101 HIS A C 1
ATOM 804 O O . HIS A 1 101 ? -0.093 -11.997 20.314 1.00 94.94 101 HIS A O 1
ATOM 810 N N . ASP A 1 102 ? -0.537 -10.514 18.687 1.00 94.81 102 ASP A N 1
ATOM 811 C CA . ASP A 1 102 ? -0.700 -9.328 19.521 1.00 94.81 102 ASP A CA 1
ATOM 812 C C . ASP A 1 102 ? -2.070 -8.685 19.256 1.00 94.81 102 ASP A C 1
ATOM 814 O O . ASP A 1 102 ? -2.290 -7.955 18.282 1.00 94.81 102 ASP A O 1
ATOM 818 N N . THR A 1 103 ? -3.013 -8.958 20.160 1.00 93.94 103 THR A N 1
ATOM 819 C CA . THR A 1 103 ? -4.363 -8.390 20.097 1.00 93.94 103 THR A CA 1
ATOM 820 C C . THR A 1 103 ? -4.358 -6.877 20.292 1.00 93.94 103 THR A C 1
ATOM 822 O O . THR A 1 103 ? -5.187 -6.198 19.697 1.00 93.94 103 THR A O 1
ATOM 825 N N . ASN A 1 104 ? -3.411 -6.328 21.061 1.00 94.12 104 ASN A N 1
ATOM 826 C CA . ASN A 1 104 ? -3.316 -4.887 21.287 1.00 94.12 104 ASN A CA 1
ATOM 827 C C . ASN A 1 104 ? -2.908 -4.172 19.993 1.00 94.12 104 ASN A C 1
ATOM 829 O O . ASN A 1 104 ? -3.568 -3.217 19.587 1.00 94.12 104 ASN A O 1
ATOM 833 N N . PHE A 1 105 ? -1.891 -4.675 19.286 1.00 94.94 105 PHE A N 1
ATOM 834 C CA . PHE A 1 105 ? -1.549 -4.158 17.958 1.00 94.94 105 PHE A CA 1
ATOM 835 C C . PHE A 1 105 ? -2.744 -4.224 16.999 1.00 94.94 105 PHE A C 1
ATOM 837 O O . PHE A 1 105 ? -3.063 -3.237 16.332 1.00 94.94 105 PHE A O 1
ATOM 844 N N . SER A 1 106 ? -3.433 -5.369 16.961 1.00 95.88 106 SER A N 1
ATOM 845 C CA . SER A 1 106 ? -4.610 -5.552 16.112 1.00 95.88 106 SER A CA 1
ATOM 846 C C . SER A 1 106 ? -5.707 -4.522 16.417 1.00 95.88 106 SER A C 1
ATOM 848 O O . SER A 1 106 ? -6.238 -3.887 15.502 1.00 95.88 106 SER A O 1
ATOM 850 N N . ASP A 1 107 ? -6.019 -4.302 17.693 1.00 95.94 107 ASP A N 1
ATOM 851 C CA . ASP A 1 107 ? -7.045 -3.349 18.120 1.00 95.94 107 ASP A CA 1
ATOM 852 C C . ASP A 1 107 ? -6.659 -1.902 17.795 1.00 95.94 107 ASP A C 1
ATOM 854 O O . ASP A 1 107 ? -7.494 -1.142 17.294 1.00 95.94 107 ASP A O 1
ATOM 858 N N . ARG A 1 108 ? -5.390 -1.521 17.996 1.00 95.81 108 ARG A N 1
ATOM 859 C CA . ARG A 1 108 ? -4.874 -0.196 17.611 1.00 95.81 108 ARG A CA 1
ATOM 860 C C . ARG A 1 108 ? -4.983 0.031 16.104 1.00 95.81 108 ARG A C 1
ATOM 862 O O . ARG A 1 108 ? -5.481 1.073 15.676 1.00 95.81 108 ARG A O 1
ATOM 869 N N . LEU A 1 109 ? -4.577 -0.951 15.297 1.00 96.19 109 LEU A N 1
ATOM 870 C CA . LEU A 1 109 ? -4.624 -0.871 13.836 1.00 96.19 109 LEU A CA 1
ATOM 871 C C . LEU A 1 109 ? -6.066 -0.750 13.318 1.00 96.19 109 LEU A C 1
ATOM 873 O O . LEU A 1 109 ? -6.351 0.070 12.442 1.00 96.19 109 LEU A O 1
ATOM 877 N N . LYS A 1 110 ? -6.991 -1.537 13.880 1.00 96.81 110 LYS A N 1
ATOM 878 C CA . LYS A 1 110 ? -8.421 -1.453 13.565 1.00 96.81 110 LYS A CA 1
ATOM 879 C C . LYS A 1 110 ? -8.995 -0.089 13.951 1.00 96.81 110 LYS A C 1
ATOM 881 O O . LYS A 1 110 ? -9.619 0.559 13.114 1.00 96.81 110 LYS A O 1
ATOM 886 N N . THR A 1 111 ? -8.735 0.359 15.179 1.00 96.56 111 THR A N 1
ATOM 887 C CA . THR A 1 111 ? -9.221 1.645 15.702 1.00 96.56 111 THR A CA 1
ATOM 888 C C . THR A 1 111 ? -8.755 2.803 14.829 1.00 96.56 111 THR A C 1
ATOM 890 O O . THR A 1 111 ? -9.557 3.658 14.465 1.00 96.56 111 THR A O 1
ATOM 893 N N . LEU A 1 112 ? -7.478 2.813 14.435 1.00 96.44 112 LEU A N 1
ATOM 894 C CA . LEU A 1 112 ? -6.944 3.822 13.526 1.00 96.44 112 LEU A CA 1
ATOM 895 C C . LEU A 1 112 ? -7.661 3.791 12.173 1.00 96.44 112 LEU A C 1
ATOM 897 O O . LEU A 1 112 ? -8.088 4.833 11.682 1.00 96.44 112 LEU A O 1
ATOM 901 N N . SER A 1 113 ? -7.827 2.609 11.577 1.00 95.62 113 SER A N 1
ATOM 902 C CA . SER A 1 113 ? -8.516 2.469 10.292 1.00 95.62 113 SER A CA 1
ATOM 903 C C . SER A 1 113 ? -9.964 2.965 10.347 1.00 95.62 113 SER A C 1
ATOM 905 O O . SER A 1 113 ? -10.410 3.610 9.401 1.00 95.62 113 SER A O 1
ATOM 907 N N . GLU A 1 114 ? -10.700 2.666 11.417 1.00 95.62 114 GLU A N 1
ATOM 908 C CA . GLU A 1 114 ? -12.080 3.128 11.609 1.00 95.62 114 GLU A CA 1
ATOM 909 C C . GLU A 1 114 ? -12.134 4.640 11.859 1.00 95.62 114 GLU A C 1
ATOM 911 O O . GLU A 1 114 ? -12.969 5.338 11.284 1.00 95.62 114 GLU A O 1
ATOM 916 N N . TRP A 1 115 ? -11.196 5.168 12.648 1.00 95.25 115 TRP A N 1
ATOM 917 C CA . TRP A 1 115 ? -11.070 6.599 12.911 1.00 95.25 115 TRP A CA 1
ATOM 918 C C . TRP A 1 115 ? -10.762 7.388 11.630 1.00 95.25 115 TRP A C 1
ATOM 920 O O . TRP A 1 115 ? -11.416 8.397 11.371 1.00 95.25 115 TRP A O 1
ATOM 930 N N . MET A 1 116 ? -9.837 6.907 10.789 1.00 92.88 116 MET A N 1
ATOM 931 C CA . MET A 1 116 ? -9.473 7.542 9.512 1.00 92.88 116 MET A CA 1
ATOM 932 C C . MET A 1 116 ? -10.580 7.446 8.451 1.00 92.88 116 MET A C 1
ATOM 934 O O . MET A 1 116 ? -10.592 8.231 7.504 1.00 92.88 116 MET A O 1
ATOM 938 N N . ALA A 1 117 ? -11.529 6.514 8.590 1.00 91.44 117 ALA A N 1
ATOM 939 C CA . ALA A 1 117 ? -12.672 6.424 7.682 1.00 91.44 117 ALA A CA 1
ATOM 940 C C . ALA A 1 117 ? -13.636 7.618 7.830 1.00 91.44 117 ALA A C 1
ATOM 942 O O . ALA A 1 117 ? -14.350 7.954 6.879 1.00 91.44 117 ALA A O 1
ATOM 943 N N . ASN A 1 118 ? -13.640 8.291 8.988 1.00 90.94 118 ASN A N 1
ATOM 944 C CA . ASN A 1 118 ? -14.354 9.550 9.164 1.00 90.94 118 ASN A CA 1
ATOM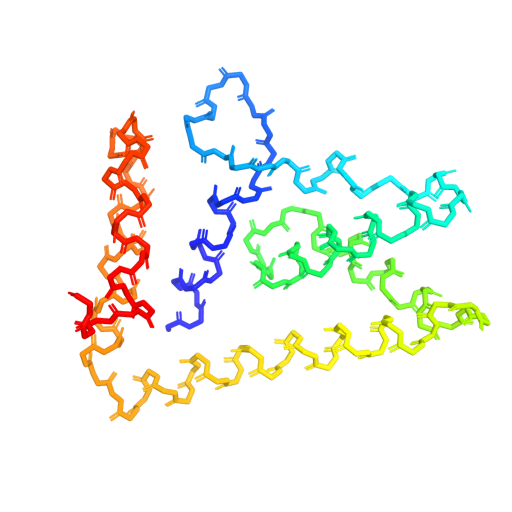 945 C C . ASN A 1 118 ? -13.506 10.723 8.649 1.00 90.94 118 ASN A C 1
ATOM 947 O O . ASN A 1 118 ? -12.475 11.073 9.214 1.00 90.94 118 ASN A O 1
ATOM 951 N N . LYS A 1 119 ? -13.975 11.388 7.591 1.00 85.00 119 LYS A N 1
ATOM 952 C CA . LYS A 1 119 ? -13.260 12.513 6.972 1.00 85.00 119 LYS A CA 1
ATOM 953 C C . LYS A 1 119 ? -13.110 13.726 7.885 1.00 85.00 119 LYS A C 1
ATOM 955 O O . LYS A 1 119 ? -12.172 14.485 7.690 1.00 85.00 119 LYS A O 1
ATOM 960 N N . GLU A 1 120 ? -14.007 13.920 8.849 1.00 88.06 120 GLU A N 1
ATOM 961 C CA . GLU A 1 120 ? -13.917 15.048 9.784 1.00 88.06 120 GLU A CA 1
ATOM 962 C C . GLU A 1 120 ? -12.697 14.926 10.701 1.00 88.06 120 GLU A C 1
ATOM 964 O O . GLU A 1 120 ? -12.052 15.927 11.001 1.00 88.06 120 GLU A O 1
ATOM 969 N N . ASN A 1 121 ? -12.329 13.694 11.061 1.00 90.12 121 ASN A N 1
ATOM 970 C CA . ASN A 1 121 ? -11.146 13.399 11.866 1.00 90.12 121 ASN A CA 1
ATOM 971 C C . ASN A 1 121 ? -9.850 13.779 11.135 1.00 90.12 121 ASN A C 1
ATOM 973 O O . ASN A 1 121 ? -8.901 14.280 11.730 1.00 90.12 121 ASN A O 1
ATOM 977 N N . LEU A 1 122 ? -9.845 13.612 9.812 1.00 88.81 122 LEU A N 1
ATOM 978 C CA . LEU A 1 122 ? -8.707 13.914 8.947 1.00 88.81 122 LEU A CA 1
ATOM 979 C C . LEU A 1 122 ? -8.454 15.423 8.758 1.00 88.81 122 LEU A C 1
ATOM 981 O O . LEU A 1 122 ? -7.460 15.796 8.141 1.00 88.81 122 LEU A O 1
ATOM 985 N N . ASN A 1 123 ? -9.322 16.299 9.280 1.00 87.06 123 ASN A N 1
ATOM 986 C CA . ASN A 1 123 ? -9.105 17.751 9.270 1.00 87.06 123 ASN A CA 1
ATOM 987 C C . ASN A 1 123 ? -7.950 18.176 10.188 1.00 87.06 123 ASN A C 1
ATOM 989 O O . ASN A 1 123 ? -7.363 19.240 9.982 1.00 87.06 123 ASN A O 1
ATOM 993 N N . ASN A 1 124 ? -7.645 17.370 11.208 1.00 88.12 124 ASN A N 1
ATOM 994 C CA . ASN A 1 124 ? -6.565 17.629 12.145 1.00 88.12 124 ASN A CA 1
ATOM 995 C C . ASN A 1 124 ? -5.329 16.808 11.760 1.00 88.12 124 ASN A C 1
ATOM 997 O O . ASN A 1 124 ? -5.191 15.636 12.121 1.00 88.12 124 ASN A O 1
ATOM 1001 N N . THR A 1 125 ? -4.429 17.431 10.999 1.00 86.94 125 THR A N 1
ATOM 1002 C CA . THR A 1 125 ? -3.201 16.788 10.514 1.00 86.94 125 THR A CA 1
ATOM 1003 C C . THR A 1 125 ? -2.317 16.295 11.658 1.00 86.94 125 THR A C 1
ATOM 1005 O O . THR A 1 125 ? -1.777 15.196 11.564 1.00 86.94 125 THR A O 1
ATOM 1008 N N . GLU A 1 126 ? -2.177 17.081 12.727 1.00 89.62 126 GLU A N 1
ATOM 1009 C CA . GLU A 1 126 ? -1.326 16.752 13.877 1.00 89.62 126 GLU A CA 1
ATOM 1010 C C . GLU A 1 126 ? -1.853 15.511 14.602 1.00 89.62 126 GLU A C 1
ATOM 1012 O O . GLU A 1 126 ? -1.143 14.513 14.707 1.00 89.62 126 GLU A O 1
ATOM 1017 N N . GLU A 1 127 ? -3.141 15.508 14.954 1.00 92.75 127 GLU A N 1
ATOM 1018 C CA . GLU A 1 127 ? -3.782 14.346 15.578 1.00 92.75 127 GLU A CA 1
ATOM 1019 C C . GLU A 1 127 ? -3.730 13.108 14.674 1.00 92.75 127 GLU A C 1
ATOM 1021 O O . GLU A 1 127 ? -3.530 11.994 15.157 1.00 92.75 127 GLU A O 1
ATOM 1026 N N . THR A 1 128 ? -3.868 13.282 13.356 1.00 91.12 128 THR A N 1
ATOM 1027 C CA . THR A 1 128 ? -3.769 12.158 12.418 1.00 91.12 128 THR A CA 1
ATOM 1028 C C . THR A 1 128 ? -2.368 11.542 12.434 1.00 91.12 128 THR A C 1
ATOM 1030 O O . THR A 1 128 ? -2.239 10.318 12.477 1.00 91.12 128 THR A O 1
ATOM 1033 N N . VAL A 1 129 ? -1.313 12.365 12.428 1.00 90.56 129 VAL A N 1
ATOM 1034 C CA . VAL A 1 129 ? 0.077 11.890 12.515 1.00 90.56 129 VAL A CA 1
ATOM 1035 C C . VAL A 1 129 ? 0.325 11.181 13.845 1.00 90.56 129 VAL A C 1
ATOM 1037 O O . VAL A 1 129 ? 0.874 10.080 13.839 1.00 90.56 129 VAL A O 1
ATOM 1040 N N . GLU A 1 130 ? -0.130 11.747 14.964 1.00 92.56 130 GLU A N 1
ATOM 1041 C CA . GLU A 1 130 ? -0.005 11.126 16.289 1.00 92.56 130 GLU A CA 1
ATOM 1042 C C . GLU A 1 130 ? -0.733 9.779 16.368 1.00 92.56 130 GLU A C 1
ATOM 1044 O O . GLU A 1 130 ? -0.182 8.791 16.851 1.00 92.56 130 GLU A O 1
ATOM 1049 N N . LYS A 1 131 ? -1.964 9.708 15.849 1.00 94.06 131 LYS A N 1
ATOM 1050 C CA . LYS A 1 131 ? -2.766 8.478 15.813 1.00 94.06 131 LYS A CA 1
ATOM 1051 C C . LYS A 1 131 ? -2.097 7.390 14.978 1.00 94.06 131 LYS A C 1
ATOM 1053 O O . LYS A 1 131 ? -2.121 6.232 15.383 1.00 94.06 131 LYS A O 1
ATOM 1058 N N . ILE A 1 132 ? -1.492 7.744 13.843 1.00 92.56 132 ILE A N 1
ATOM 1059 C CA . ILE A 1 132 ? -0.701 6.803 13.037 1.00 92.56 132 ILE A CA 1
ATOM 1060 C C . ILE A 1 132 ? 0.525 6.341 13.823 1.00 92.56 132 ILE A C 1
ATOM 1062 O O . ILE A 1 132 ? 0.772 5.139 13.922 1.00 92.56 132 ILE A O 1
ATOM 1066 N N . TRP A 1 133 ? 1.269 7.281 14.407 1.00 92.38 133 TRP A N 1
ATOM 1067 C CA . TRP A 1 133 ? 2.486 6.997 15.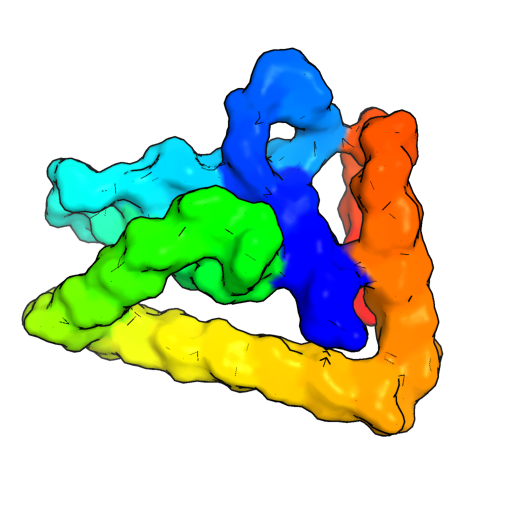163 1.00 92.38 133 TRP A CA 1
ATOM 1068 C C . TRP A 1 133 ? 2.232 6.029 16.324 1.00 92.38 133 TRP A C 1
ATOM 1070 O O . TRP A 1 133 ? 2.923 5.020 16.440 1.00 92.38 133 TRP A O 1
ATOM 1080 N N . ALA A 1 134 ? 1.180 6.262 17.111 1.00 93.31 134 ALA A N 1
ATOM 1081 C CA . ALA A 1 134 ? 0.822 5.452 18.276 1.00 93.31 134 ALA A CA 1
ATOM 1082 C C . ALA A 1 134 ? 0.489 3.980 17.954 1.00 93.31 134 ALA A 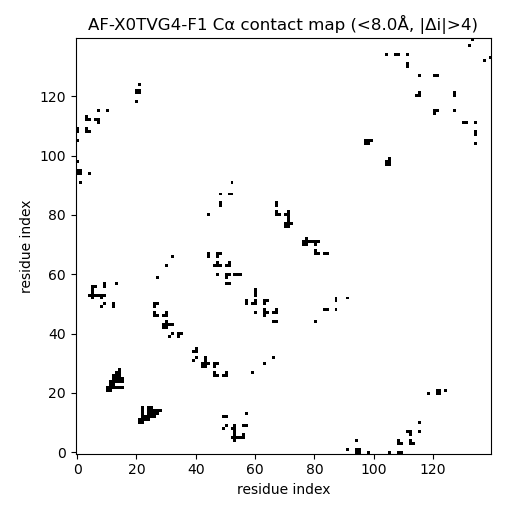C 1
ATOM 1084 O O . 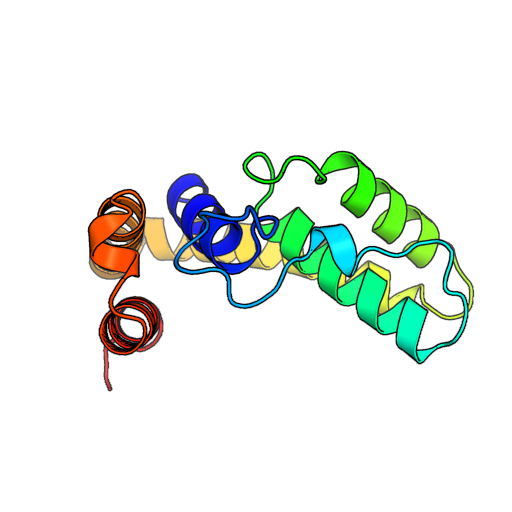ALA A 1 134 ? 0.522 3.128 18.844 1.00 93.31 134 ALA A O 1
ATOM 1085 N N . VAL A 1 135 ? 0.161 3.643 16.700 1.00 9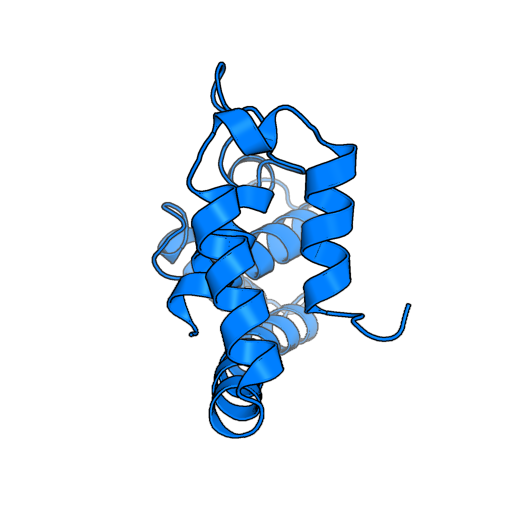2.19 135 VAL A N 1
ATOM 1086 C CA . VAL A 1 135 ? -0.047 2.240 16.299 1.00 92.19 135 VAL A CA 1
ATOM 1087 C C . VAL A 1 135 ? 1.283 1.499 16.184 1.00 92.19 135 VAL A C 1
ATOM 1089 O O . VAL A 1 135 ? 1.392 0.372 16.677 1.00 92.19 135 VAL A O 1
ATOM 1092 N N . PHE A 1 136 ? 2.264 2.132 15.535 1.00 87.44 136 PHE A N 1
ATOM 1093 C CA . PHE A 1 136 ? 3.545 1.524 15.166 1.00 87.44 136 PHE A CA 1
ATOM 1094 C C . PHE A 1 136 ? 4.651 1.740 16.209 1.00 87.44 136 PHE A C 1
ATOM 1096 O O . PHE A 1 136 ? 5.615 0.981 16.215 1.00 87.44 136 PHE A O 1
ATOM 1103 N N . PHE A 1 137 ? 4.496 2.730 17.093 1.00 89.12 137 PHE A N 1
ATOM 1104 C CA . PHE A 1 137 ? 5.446 3.081 18.154 1.00 89.12 137 PHE A CA 1
ATOM 1105 C C . PHE A 1 137 ? 4.711 3.325 19.487 1.00 89.12 137 PHE A C 1
ATOM 1107 O O . PHE A 1 137 ? 4.651 4.460 19.963 1.00 89.12 137 PHE A O 1
ATOM 1114 N N . PRO A 1 138 ? 4.081 2.291 20.070 1.00 83.62 138 PRO A N 1
ATOM 1115 C CA . PRO A 1 138 ? 3.227 2.433 21.252 1.00 83.62 138 PRO A CA 1
ATOM 1116 C C . PRO A 1 138 ? 3.984 2.733 22.558 1.00 83.62 138 PRO A C 1
ATOM 1118 O O . PRO A 1 138 ? 3.345 3.059 23.554 1.00 83.62 138 PRO A O 1
ATOM 1121 N N . GLU A 1 139 ? 5.311 2.594 22.589 1.00 79.06 139 GLU A N 1
ATOM 1122 C CA . GLU A 1 139 ? 6.149 2.854 23.768 1.00 79.06 139 GLU A CA 1
ATOM 1123 C C . GLU A 1 139 ? 6.624 4.313 23.896 1.00 79.06 139 GLU A C 1
ATOM 1125 O O . GLU A 1 139 ? 7.334 4.628 24.855 1.00 79.06 139 GLU A O 1
ATOM 1130 N N . ALA A 1 140 ? 6.297 5.168 22.919 1.00 57.31 140 ALA A N 1
ATOM 1131 C CA . ALA A 1 140 ? 6.734 6.565 22.846 1.00 57.31 140 ALA A CA 1
ATOM 1132 C C . ALA A 1 140 ? 5.989 7.500 23.814 1.00 57.31 140 ALA A C 1
ATOM 1134 O O . ALA A 1 140 ? 4.787 7.270 24.079 1.00 57.31 140 ALA A O 1
#

pLDDT: mean 91.71, std 7.87, range [57.31, 98.0]

Organism: NCBI:txid412755

Foldseek 3Di:
DLQLQLLLLCLQAPADDVPNQHHVYPLVVLLDPPDDPPVSLVSNLVSLLSQCLSPPSHPCPVVSVVSLVVLCVDPPRVVVSVVSVVVSVVVSVVLVVCVVVDVPLVVLSNVLSVQSVDSVSSNDVVVNVVSVCCSVPVPD

Sequence (140 aa):
MKEHFESIIYTLIQPKREKSIFSIFDATQQLDEGRTDNAGAAQALNAAFLITLADSKHPALERAKRFLARMRDSSEWADIATFYLNGINLVHQEIDSISKHDTNFSDRLKTLSEWMANKENLNNTEETVEKIWAVFFPEA

Secondary structure (DSSP, 8-state):
-HHHHHHHHHHHH----TT----S--HHHH--TT--SHHHHHHHHHHHHHHHHTGGGSTTHHHHHHHHHHHHTSTTTHHHHHHHHHHHHHHHHHHHHHHHH-HHHHHHHHHHHHHHHSTTGGG-HHHHHHHHHHHH-TT-

Radius of gyration: 15.92 Å; Cα contacts (8 Å, |Δi|>4): 157; chains: 1; bounding box: 33×32×43 Å

Solvent-accessible surface area (backbone atoms only — not comparable to full-atom values): 7472 Å² total; per-residue (Å²): 107,57,68,32,52,18,49,46,48,26,46,40,35,36,68,82,46,103,81,59,73,55,50,85,45,41,31,67,76,43,46,40,86,85,43,79,51,72,69,39,43,53,45,19,50,54,19,22,45,56,36,44,57,9,34,93,70,30,93,57,24,71,59,22,51,54,48,40,55,54,34,36,76,34,96,87,40,21,68,61,28,46,50,44,60,52,46,45,55,51,52,52,49,47,54,46,50,50,39,73,77,32,64,67,55,35,50,42,44,44,51,47,32,60,49,62,70,39,65,76,58,36,69,40,61,67,61,46,52,51,53,55,44,48,50,83,46,69,87,114